Protein AF-B1YMU7-F1 (afdb_monomer_lite)

Radius of gyration: 17.09 Å; chains: 1; bounding box: 34×29×47 Å

Sequence (64 aa):
MRALIESSLYHPSVVLPLAALTQLMVERDFNLGQVGLIVAARGAQAAMSRSRALIFSRNGEAHA

pLDDT: mean 80.98, std 14.91, range [46.72, 96.0]

Organism: Burkholderia ambifaria (strain MC40-6) (NCBI:txid398577)

Structure (mmCIF, N/CA/C/O backbone):
data_AF-B1YMU7-F1
#
_entry.id   AF-B1YMU7-F1
#
loop_
_atom_site.group_PDB
_atom_site.id
_atom_site.type_symbol
_atom_site.label_atom_id
_atom_site.label_alt_id
_atom_site.label_comp_id
_atom_site.label_asym_id
_atom_site.label_entity_id
_atom_site.label_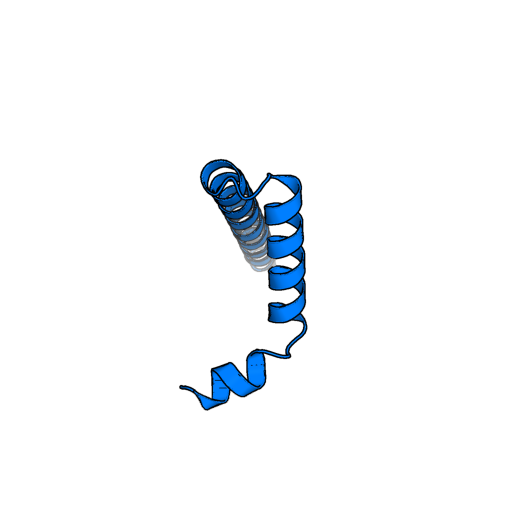seq_id
_atom_site.pdbx_PDB_ins_code
_atom_site.Cartn_x
_atom_site.Cartn_y
_atom_site.Cartn_z
_atom_site.occupancy
_atom_site.B_iso_or_equiv
_atom_site.auth_seq_id
_atom_site.auth_comp_id
_atom_site.auth_asym_id
_atom_site.auth_atom_id
_atom_site.pdbx_PDB_model_num
ATOM 1 N N . MET A 1 1 ? -20.860 1.516 -6.351 1.00 50.25 1 MET A N 1
ATOM 2 C CA . MET A 1 1 ? -19.463 1.573 -5.852 1.00 50.25 1 MET A CA 1
ATOM 3 C C . MET A 1 1 ? -19.300 1.116 -4.398 1.00 50.25 1 MET A C 1
ATOM 5 O O . MET A 1 1 ? -18.284 0.508 -4.107 1.00 50.25 1 MET A O 1
ATOM 9 N N . ARG A 1 2 ? -20.277 1.329 -3.498 1.00 55.47 2 ARG A N 1
ATOM 10 C CA . ARG A 1 2 ? -20.208 0.912 -2.078 1.00 55.47 2 ARG A CA 1
ATOM 11 C C . ARG A 1 2 ? -20.082 -0.611 -1.858 1.00 55.47 2 ARG A C 1
ATOM 13 O O . ARG A 1 2 ? -19.229 -1.039 -1.094 1.00 55.47 2 ARG A O 1
ATOM 20 N N . ALA A 1 3 ? -20.813 -1.415 -2.633 1.00 58.72 3 ALA A N 1
ATOM 21 C CA . ALA A 1 3 ? -20.797 -2.881 -2.525 1.00 58.72 3 ALA A CA 1
ATOM 22 C C . ALA A 1 3 ? -19.444 -3.540 -2.883 1.00 58.72 3 ALA A C 1
ATOM 24 O O . ALA A 1 3 ? -19.098 -4.583 -2.338 1.00 58.72 3 ALA A O 1
ATOM 25 N N . LEU A 1 4 ? -18.647 -2.922 -3.766 1.00 56.88 4 LEU A N 1
ATOM 26 C CA . LEU A 1 4 ? -17.290 -3.394 -4.090 1.00 56.88 4 LEU A CA 1
ATOM 27 C C . LEU A 1 4 ? -16.304 -3.102 -2.953 1.00 56.88 4 LEU A C 1
ATOM 29 O O . LEU A 1 4 ? -15.389 -3.882 -2.712 1.00 56.88 4 LEU A O 1
ATOM 33 N N . ILE A 1 5 ? -16.511 -1.995 -2.237 1.00 60.06 5 ILE A N 1
ATOM 34 C CA . ILE A 1 5 ? -15.716 -1.621 -1.065 1.00 60.06 5 ILE A CA 1
ATOM 35 C C . ILE A 1 5 ? -16.046 -2.572 0.093 1.00 60.06 5 ILE A C 1
ATOM 37 O O . ILE A 1 5 ? -15.132 -3.113 0.702 1.00 60.06 5 ILE A O 1
ATOM 41 N N . GLU A 1 6 ? -17.329 -2.869 0.326 1.00 61.66 6 GLU A N 1
ATOM 42 C CA . GLU A 1 6 ? -17.773 -3.832 1.348 1.00 61.66 6 GLU A CA 1
ATOM 43 C C . GLU A 1 6 ? -17.283 -5.265 1.066 1.00 61.66 6 GLU A C 1
ATOM 45 O O . GLU A 1 6 ? -16.817 -5.941 1.980 1.00 61.66 6 GLU A O 1
ATOM 50 N N . SER A 1 7 ? -17.290 -5.712 -0.196 1.00 62.03 7 SER A N 1
ATOM 51 C CA . SER A 1 7 ? -16.783 -7.042 -0.574 1.00 62.03 7 SER A CA 1
ATOM 52 C C . SER A 1 7 ? -15.251 -7.161 -0.530 1.00 62.03 7 SER A C 1
ATOM 54 O O . SER A 1 7 ? -14.724 -8.271 -0.414 1.00 62.03 7 SER A O 1
ATOM 56 N N . SER A 1 8 ? -14.521 -6.052 -0.663 1.00 59.03 8 SER A N 1
ATOM 57 C CA . SER A 1 8 ? -13.053 -6.052 -0.719 1.00 59.03 8 SER A CA 1
ATOM 58 C C . SER A 1 8 ? -12.404 -5.667 0.617 1.00 59.03 8 SER A C 1
ATOM 60 O O . SER A 1 8 ? -11.239 -5.978 0.844 1.00 59.03 8 SER A O 1
ATOM 62 N N . LEU A 1 9 ? -13.153 -5.064 1.549 1.00 60.78 9 LEU A N 1
ATOM 63 C CA . LEU A 1 9 ? -12.628 -4.639 2.854 1.00 60.78 9 LEU A CA 1
ATOM 64 C C . LEU A 1 9 ? -12.063 -5.796 3.689 1.00 60.78 9 LEU A C 1
ATOM 66 O O . LEU A 1 9 ? -11.116 -5.602 4.444 1.00 60.78 9 LEU A O 1
ATOM 70 N N . TYR A 1 10 ? -12.635 -6.992 3.534 1.00 66.25 10 TYR A N 1
ATOM 71 C CA . TYR A 1 10 ? -12.189 -8.208 4.219 1.00 66.25 10 TYR A CA 1
ATOM 72 C C . TYR A 1 10 ? -11.238 -9.062 3.381 1.00 66.25 10 TYR A C 1
ATOM 74 O O . TYR A 1 10 ? -10.791 -10.112 3.843 1.00 66.25 10 TYR A O 1
ATOM 82 N N . HIS A 1 11 ? -10.905 -8.641 2.157 1.00 76.88 11 HIS A N 1
ATOM 83 C CA . HIS A 1 11 ? -9.923 -9.375 1.377 1.00 76.88 11 HIS A CA 1
ATOM 84 C C . HIS A 1 11 ? -8.541 -9.246 2.031 1.00 76.88 11 HIS A C 1
ATOM 86 O O . HIS A 1 11 ? -8.136 -8.145 2.424 1.00 76.88 11 HIS A O 1
ATOM 92 N N . PRO A 1 12 ? -7.766 -10.344 2.105 1.00 76.12 12 PRO A N 1
ATOM 93 C CA . PRO A 1 12 ? -6.436 -10.330 2.710 1.00 76.12 12 PRO A CA 1
ATOM 94 C C . PRO A 1 12 ? -5.522 -9.295 2.043 1.00 76.12 12 PRO A C 1
ATOM 96 O O . PRO A 1 12 ? -4.706 -8.663 2.705 1.00 76.12 12 PRO A O 1
ATOM 99 N N . SER A 1 13 ? -5.726 -9.034 0.751 1.00 81.75 13 SER A N 1
ATOM 100 C CA . SER A 1 13 ? -5.019 -8.008 -0.019 1.00 81.75 13 SER A CA 1
ATOM 101 C C . SER A 1 13 ? -5.201 -6.576 0.498 1.00 81.75 13 SER A C 1
ATOM 103 O O . SER A 1 13 ? -4.428 -5.712 0.104 1.00 81.75 13 SER A O 1
ATOM 105 N N . VAL A 1 14 ? -6.193 -6.313 1.352 1.00 81.56 14 VAL A N 1
ATOM 106 C CA . VAL A 1 14 ? -6.468 -4.995 1.947 1.00 81.56 14 VAL A CA 1
ATOM 107 C C . VAL A 1 14 ? -6.171 -5.001 3.446 1.00 81.56 14 VAL A C 1
ATOM 109 O O . VAL A 1 14 ? -5.519 -4.086 3.950 1.00 81.56 14 VAL A O 1
ATOM 112 N N . VAL A 1 15 ? -6.568 -6.065 4.150 1.00 87.25 15 VAL A N 1
ATOM 113 C CA . VAL A 1 15 ? -6.370 -6.187 5.603 1.00 87.25 15 VAL A CA 1
ATOM 114 C C . VAL A 1 15 ? -4.885 -6.294 5.970 1.00 87.25 15 VAL A C 1
ATOM 116 O O . VAL A 1 15 ? -4.448 -5.633 6.910 1.00 87.25 15 VAL A O 1
ATOM 119 N N . LEU A 1 16 ? -4.084 -7.066 5.220 1.00 88.62 16 LEU A N 1
ATOM 120 C CA . LEU A 1 16 ? -2.646 -7.207 5.496 1.00 88.62 16 LEU A CA 1
ATOM 121 C C . LEU A 1 16 ? -1.879 -5.882 5.327 1.00 88.62 16 LEU A C 1
ATOM 123 O O . LEU A 1 16 ? -1.139 -5.516 6.243 1.00 88.62 16 LEU A O 1
ATOM 127 N N . PRO A 1 17 ? -2.044 -5.123 4.223 1.00 88.12 17 PRO A N 1
ATOM 128 C CA . PRO A 1 17 ? -1.413 -3.811 4.097 1.00 88.12 17 PRO A CA 1
ATOM 129 C C . PRO A 1 17 ? -1.852 -2.814 5.166 1.00 88.12 17 PRO A C 1
ATOM 131 O O . PRO A 1 17 ? -1.015 -2.052 5.645 1.00 88.12 17 PRO A O 1
ATOM 134 N N . LEU A 1 18 ? -3.130 -2.822 5.563 1.00 90.25 18 LEU A N 1
ATOM 135 C CA . LEU A 1 18 ? -3.621 -1.953 6.634 1.00 90.25 18 LEU A CA 1
ATOM 136 C C . LEU A 1 18 ? -2.979 -2.302 7.978 1.00 90.25 18 LEU A C 1
ATOM 138 O O . LEU A 1 18 ? -2.472 -1.406 8.646 1.00 90.25 18 LEU A O 1
ATOM 142 N N . ALA A 1 19 ? -2.916 -3.587 8.339 1.00 92.69 19 ALA A N 1
ATOM 143 C CA . ALA A 1 19 ? -2.231 -4.030 9.551 1.00 92.69 19 ALA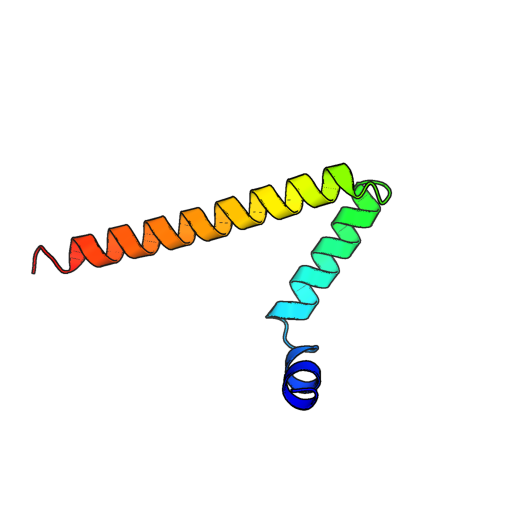 A CA 1
ATOM 144 C C . ALA A 1 19 ? -0.750 -3.612 9.546 1.00 92.69 19 ALA A C 1
ATOM 146 O O . ALA A 1 19 ? -0.271 -3.012 10.507 1.00 92.69 19 ALA A O 1
ATOM 147 N N . ALA A 1 20 ? -0.049 -3.834 8.430 1.00 91.94 20 ALA A N 1
ATOM 148 C CA . ALA A 1 20 ? 1.346 -3.431 8.275 1.00 91.94 20 ALA A CA 1
ATOM 149 C C . ALA A 1 20 ? 1.536 -1.904 8.355 1.00 91.94 20 ALA A C 1
ATOM 151 O O . ALA A 1 20 ? 2.524 -1.435 8.920 1.00 91.94 20 ALA A O 1
ATOM 152 N N . LEU A 1 21 ? 0.597 -1.118 7.818 1.00 92.38 21 LEU A N 1
ATOM 153 C CA . LEU A 1 21 ? 0.613 0.342 7.912 1.00 92.38 21 LEU A CA 1
ATOM 154 C C . LEU A 1 21 ? 0.410 0.808 9.357 1.00 92.38 21 LEU A C 1
ATOM 156 O O . LEU A 1 21 ? 1.140 1.683 9.815 1.00 92.38 21 LEU A O 1
ATOM 160 N N . THR A 1 22 ? -0.534 0.214 10.087 1.00 94.00 22 THR A N 1
ATOM 161 C CA . THR A 1 22 ? -0.761 0.526 11.503 1.00 94.00 22 THR A CA 1
ATOM 162 C C . THR A 1 22 ? 0.457 0.169 12.350 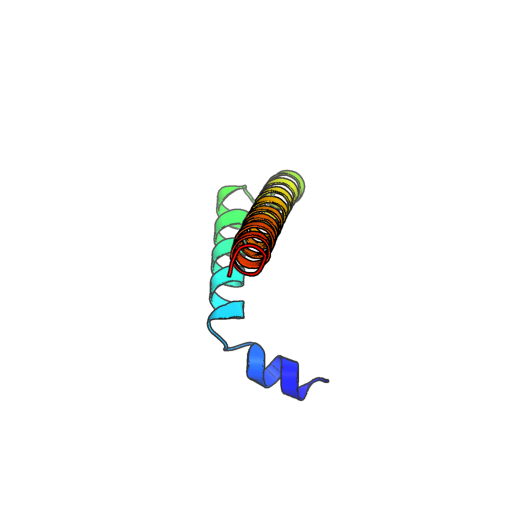1.00 94.00 22 THR A C 1
ATOM 164 O O . THR A 1 22 ? 0.876 0.976 13.174 1.00 94.00 22 THR A O 1
ATOM 167 N N . GLN A 1 23 ? 1.087 -0.984 12.110 1.00 92.94 23 GLN A N 1
ATOM 168 C CA . GLN A 1 23 ? 2.337 -1.351 12.782 1.00 92.94 23 GLN A CA 1
ATOM 169 C C . GLN A 1 23 ? 3.454 -0.345 12.489 1.00 92.94 23 GLN A C 1
ATOM 171 O O . GLN A 1 23 ? 4.145 0.092 13.404 1.00 92.94 23 GLN A O 1
ATOM 176 N N . LEU A 1 24 ? 3.594 0.073 11.228 1.00 95.12 24 LEU A N 1
ATOM 177 C CA . LEU A 1 24 ? 4.583 1.069 10.822 1.00 95.12 24 LEU A CA 1
ATOM 178 C C . LEU A 1 24 ? 4.313 2.444 11.449 1.00 95.12 24 LEU A C 1
ATOM 180 O O . LEU A 1 24 ? 5.253 3.152 11.799 1.00 95.12 24 LEU A O 1
ATOM 184 N N . MET A 1 25 ? 3.043 2.819 11.607 1.00 95.56 25 MET A N 1
ATOM 185 C CA . MET A 1 25 ? 2.650 4.040 12.307 1.00 95.56 25 MET A CA 1
ATOM 186 C C . MET A 1 25 ? 3.036 3.986 13.782 1.00 95.56 25 MET A C 1
ATOM 188 O O . MET A 1 25 ? 3.638 4.936 14.265 1.00 95.56 25 MET A O 1
ATOM 192 N N . VAL A 1 26 ? 2.771 2.874 14.471 1.00 94.31 26 VAL A N 1
ATOM 193 C CA . VAL A 1 26 ? 3.167 2.690 15.877 1.00 94.31 26 VAL A CA 1
ATOM 194 C C . VAL A 1 26 ? 4.694 2.697 16.028 1.00 94.31 26 VAL A C 1
ATOM 196 O O . VAL A 1 26 ? 5.223 3.367 16.905 1.00 94.31 26 VAL A O 1
ATOM 199 N N . GLU A 1 27 ? 5.423 2.022 15.137 1.00 93.75 27 GLU A N 1
ATOM 200 C CA . GLU A 1 27 ? 6.893 1.949 15.163 1.00 93.75 27 GLU A CA 1
ATOM 201 C C . GLU A 1 27 ? 7.58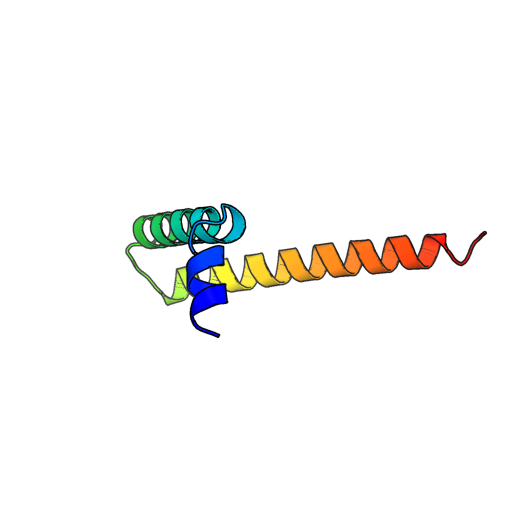0 3.302 14.904 1.00 93.75 27 GLU A C 1
ATOM 203 O O . GLU A 1 27 ? 8.726 3.517 15.303 1.00 93.75 27 GLU A O 1
ATOM 208 N N . ARG A 1 28 ? 6.899 4.218 14.211 1.00 91.56 28 ARG A N 1
ATOM 209 C CA . ARG A 1 28 ? 7.398 5.566 13.900 1.00 91.56 28 ARG A CA 1
ATOM 210 C C . ARG A 1 28 ? 6.756 6.649 14.760 1.00 91.56 28 ARG A C 1
ATOM 212 O O . ARG A 1 28 ? 6.840 7.818 14.390 1.00 91.56 28 ARG A O 1
ATOM 219 N N . ASP A 1 29 ? 6.107 6.263 15.858 1.00 92.25 29 ASP A N 1
ATOM 220 C CA . ASP A 1 29 ? 5.424 7.177 16.779 1.00 92.25 29 ASP A CA 1
ATOM 221 C C . ASP A 1 29 ? 4.460 8.134 16.052 1.00 92.25 29 ASP A C 1
ATOM 223 O O . ASP A 1 29 ? 4.427 9.342 16.263 1.00 92.25 29 ASP A O 1
ATOM 227 N N . PHE A 1 30 ? 3.721 7.592 15.083 1.00 90.38 30 PHE A N 1
ATOM 228 C CA . PHE A 1 30 ? 2.767 8.309 14.236 1.00 90.38 30 PHE A CA 1
ATOM 229 C C . PHE A 1 30 ? 3.366 9.476 13.428 1.00 90.38 30 PHE A C 1
ATOM 231 O O . PHE A 1 30 ? 2.638 10.334 12.925 1.00 90.38 30 PHE A O 1
ATOM 238 N N . ASN A 1 31 ? 4.686 9.484 13.205 1.00 92.44 31 ASN A N 1
ATOM 239 C CA . ASN A 1 31 ? 5.336 10.457 12.335 1.00 92.44 31 ASN A CA 1
ATOM 240 C C . ASN A 1 31 ? 4.966 10.215 10.860 1.00 92.44 31 ASN A C 1
ATOM 242 O O . ASN A 1 31 ? 5.578 9.409 10.149 1.00 92.44 31 ASN A O 1
ATOM 246 N N . LEU A 1 32 ? 3.960 10.953 10.391 1.00 92.12 32 LEU A N 1
ATOM 247 C CA . LEU A 1 32 ? 3.422 10.848 9.033 1.00 92.12 32 LEU A CA 1
ATOM 248 C C . LEU A 1 32 ? 4.454 11.143 7.940 1.00 92.12 32 LEU A C 1
ATOM 250 O O . LEU A 1 32 ? 4.382 10.538 6.874 1.00 92.12 32 LEU A O 1
ATOM 254 N N . GLY A 1 33 ? 5.426 12.024 8.191 1.00 95.06 33 GLY A N 1
ATOM 255 C CA . GLY A 1 33 ? 6.477 12.335 7.220 1.00 95.06 33 GLY A CA 1
ATOM 256 C C . GLY A 1 33 ? 7.366 11.122 6.938 1.00 95.06 33 GLY A C 1
ATOM 257 O O . GLY A 1 33 ? 7.552 10.732 5.785 1.00 95.06 33 GLY A O 1
ATOM 258 N N . GLN A 1 34 ? 7.858 10.474 7.996 1.00 93.06 34 GLN A N 1
ATOM 259 C CA . GLN A 1 34 ? 8.703 9.282 7.875 1.00 93.06 34 GLN A CA 1
ATOM 260 C C . GLN A 1 34 ? 7.936 8.095 7.292 1.00 93.06 34 GLN A C 1
ATOM 262 O O . GLN A 1 34 ? 8.425 7.420 6.386 1.00 93.06 34 GLN A O 1
ATOM 267 N N . VAL A 1 35 ? 6.717 7.847 7.774 1.00 94.88 35 VAL A N 1
ATOM 268 C CA . VAL A 1 35 ? 5.894 6.755 7.244 1.00 94.88 35 VAL A CA 1
ATOM 269 C C . VAL A 1 35 ? 5.505 7.003 5.793 1.00 94.88 35 VAL A C 1
ATOM 271 O O . VAL A 1 35 ? 5.607 6.082 4.984 1.00 94.88 35 VAL A O 1
ATOM 274 N N . GLY A 1 36 ? 5.133 8.233 5.437 1.00 93.12 36 GLY A N 1
ATOM 275 C CA . GLY A 1 36 ? 4.815 8.613 4.063 1.00 93.12 36 GLY A CA 1
ATOM 276 C C . GLY A 1 36 ? 5.980 8.343 3.113 1.00 93.12 36 GLY A C 1
ATOM 277 O O . GLY A 1 36 ? 5.786 7.724 2.067 1.00 93.12 36 GLY A O 1
ATOM 278 N N . LEU A 1 37 ? 7.202 8.705 3.515 1.00 96.00 37 LEU A N 1
ATOM 279 C CA . LEU A 1 37 ? 8.409 8.421 2.741 1.00 96.00 37 LEU A CA 1
ATOM 280 C C . LEU A 1 37 ? 8.640 6.911 2.559 1.00 96.00 37 LEU A C 1
ATOM 282 O O . LEU A 1 37 ? 8.911 6.458 1.448 1.00 96.00 37 LEU A O 1
ATOM 286 N N . ILE A 1 38 ? 8.493 6.120 3.626 1.00 94.69 38 ILE A N 1
ATOM 287 C CA . ILE A 1 38 ? 8.677 4.659 3.584 1.00 94.69 38 ILE A CA 1
ATOM 288 C C . ILE A 1 38 ? 7.644 3.998 2.665 1.00 94.69 38 ILE A C 1
ATOM 290 O O . ILE A 1 38 ? 7.996 3.140 1.853 1.00 94.69 38 ILE A O 1
ATOM 294 N N . VAL A 1 39 ? 6.373 4.387 2.777 1.00 95.38 39 VAL A N 1
ATOM 295 C CA . VAL A 1 39 ? 5.289 3.845 1.946 1.00 95.38 39 VAL A CA 1
ATOM 296 C C . VAL A 1 39 ? 5.500 4.223 0.480 1.00 95.38 39 VAL A C 1
ATOM 298 O O . VAL A 1 39 ? 5.395 3.354 -0.386 1.00 95.38 39 VAL A O 1
ATOM 301 N N . ALA A 1 40 ? 5.873 5.474 0.193 1.00 95.12 40 ALA A N 1
ATOM 302 C CA . ALA A 1 40 ? 6.174 5.928 -1.162 1.00 95.12 40 ALA A CA 1
ATOM 303 C C . ALA A 1 40 ? 7.357 5.160 -1.774 1.00 95.12 40 ALA A C 1
ATOM 305 O O . ALA A 1 40 ? 7.252 4.662 -2.895 1.00 95.12 40 ALA A O 1
ATOM 306 N N . ALA A 1 41 ? 8.452 4.990 -1.026 1.00 95.06 41 ALA A N 1
ATOM 307 C CA . ALA A 1 41 ? 9.622 4.240 -1.477 1.00 95.06 41 ALA A CA 1
ATOM 308 C C . ALA A 1 41 ? 9.289 2.766 -1.767 1.00 95.06 41 ALA A C 1
ATOM 310 O O . ALA A 1 41 ? 9.648 2.241 -2.822 1.00 95.06 41 ALA A O 1
ATOM 311 N N . ARG A 1 42 ? 8.540 2.103 -0.873 1.00 93.19 42 ARG A N 1
ATOM 312 C CA . ARG A 1 42 ? 8.066 0.723 -1.083 1.00 93.19 42 ARG A CA 1
ATOM 313 C C . ARG A 1 42 ? 7.146 0.614 -2.301 1.00 93.19 42 ARG A C 1
ATOM 315 O O . ARG A 1 42 ? 7.277 -0.332 -3.075 1.00 93.19 42 ARG A O 1
ATOM 322 N N . GLY A 1 43 ? 6.257 1.588 -2.502 1.00 91.94 43 GLY A N 1
ATOM 323 C CA . GLY A 1 43 ? 5.383 1.664 -3.674 1.00 91.94 43 GLY A CA 1
ATOM 324 C C . GLY A 1 43 ? 6.168 1.815 -4.978 1.00 91.94 43 GLY A C 1
ATOM 325 O O . GLY A 1 43 ? 5.934 1.067 -5.928 1.00 91.94 43 GLY A O 1
ATOM 326 N N . ALA A 1 44 ? 7.159 2.709 -5.002 1.00 92.56 44 ALA A N 1
ATOM 327 C CA . ALA A 1 44 ? 8.054 2.887 -6.141 1.00 92.56 44 ALA A CA 1
ATOM 328 C C . ALA A 1 44 ? 8.849 1.606 -6.443 1.00 92.56 44 ALA A C 1
ATOM 330 O O . ALA A 1 44 ? 8.929 1.188 -7.598 1.00 92.56 44 ALA A O 1
ATOM 331 N N . GLN A 1 45 ? 9.366 0.927 -5.414 1.00 92.00 45 GLN A N 1
ATOM 332 C CA . GLN A 1 45 ? 10.066 -0.350 -5.567 1.00 92.00 45 GLN A CA 1
ATOM 333 C C . GLN A 1 45 ? 9.149 -1.440 -6.144 1.00 92.00 45 GLN A C 1
ATOM 335 O O . GLN A 1 45 ? 9.553 -2.176 -7.046 1.00 92.00 45 GLN A O 1
ATOM 340 N N . ALA A 1 46 ? 7.912 -1.549 -5.651 1.00 89.62 46 ALA A N 1
ATOM 341 C CA . ALA A 1 46 ? 6.938 -2.519 -6.145 1.00 89.62 46 ALA A CA 1
ATOM 342 C C . ALA A 1 46 ? 6.574 -2.256 -7.615 1.00 89.62 46 ALA A C 1
ATOM 344 O O . ALA A 1 46 ? 6.557 -3.187 -8.424 1.00 89.62 46 ALA A O 1
ATOM 345 N N . ALA A 1 47 ? 6.357 -0.989 -7.977 1.00 89.94 47 ALA A N 1
ATOM 346 C CA . ALA A 1 47 ? 6.101 -0.583 -9.354 1.00 89.94 47 ALA A CA 1
ATOM 347 C C . ALA A 1 47 ? 7.305 -0.875 -10.260 1.00 89.94 47 ALA A C 1
ATOM 349 O O . ALA A 1 47 ? 7.141 -1.480 -11.315 1.00 89.94 47 ALA A O 1
ATOM 350 N N . MET A 1 48 ? 8.522 -0.533 -9.830 1.00 90.44 48 MET A N 1
ATOM 351 C CA . MET A 1 48 ? 9.742 -0.784 -10.598 1.00 90.44 48 MET A CA 1
ATOM 352 C C . MET A 1 48 ? 9.995 -2.280 -10.802 1.00 90.44 48 MET A C 1
ATOM 354 O O . MET A 1 48 ? 10.297 -2.700 -11.918 1.00 90.44 48 MET A O 1
ATOM 358 N N . SER A 1 49 ? 9.831 -3.099 -9.759 1.00 89.12 49 SER A N 1
ATOM 359 C CA . SER A 1 49 ? 9.928 -4.5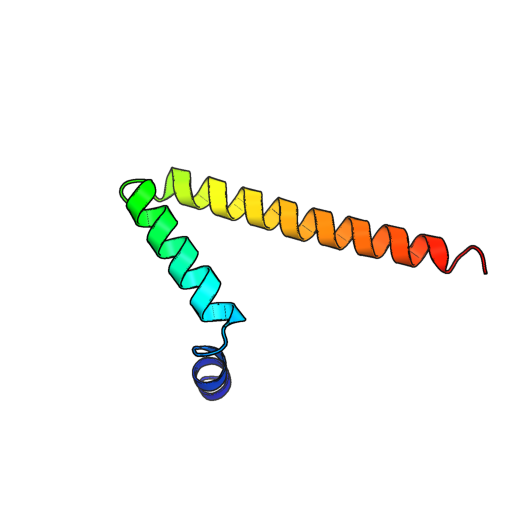60 -9.858 1.00 89.12 49 SER A CA 1
ATOM 360 C C . SER A 1 49 ? 8.930 -5.115 -10.879 1.00 89.12 49 SER A C 1
ATOM 362 O O . SER A 1 49 ? 9.297 -5.912 -11.745 1.00 89.12 49 SER A O 1
ATOM 364 N N . ARG A 1 50 ? 7.687 -4.614 -10.859 1.00 84.69 50 ARG A N 1
ATOM 365 C CA . ARG A 1 50 ? 6.657 -5.005 -11.826 1.00 84.69 50 ARG A CA 1
ATOM 366 C C . ARG A 1 50 ? 6.984 -4.552 -13.249 1.00 84.69 50 ARG A C 1
ATOM 368 O O . ARG A 1 50 ? 6.832 -5.342 -14.174 1.00 84.69 50 ARG A O 1
ATOM 375 N N . SER A 1 51 ? 7.498 -3.337 -13.430 1.00 83.31 51 SER A N 1
ATOM 376 C CA . SER A 1 51 ? 7.966 -2.845 -14.730 1.00 83.31 51 SER A CA 1
ATOM 377 C C . SER A 1 51 ? 9.111 -3.693 -15.279 1.00 83.31 51 SER A C 1
ATOM 379 O O . SER A 1 51 ? 9.097 -4.050 -16.453 1.00 83.31 51 SER A O 1
ATOM 381 N N . ARG A 1 52 ? 10.079 -4.082 -14.437 1.00 83.25 52 ARG A N 1
ATOM 382 C CA . ARG A 1 52 ? 11.177 -4.972 -14.848 1.00 83.25 52 ARG A CA 1
ATOM 383 C C . ARG A 1 52 ? 10.660 -6.342 -15.271 1.00 83.25 52 ARG A C 1
ATOM 385 O O . ARG A 1 52 ? 11.103 -6.840 -16.299 1.00 83.25 52 ARG A O 1
ATOM 392 N N . ALA A 1 53 ? 9.717 -6.920 -14.526 1.00 80.25 53 ALA A N 1
ATOM 393 C CA . ALA A 1 53 ? 9.094 -8.189 -14.897 1.00 80.25 53 ALA A CA 1
ATOM 394 C C . ALA A 1 53 ? 8.418 -8.107 -16.277 1.00 80.25 53 ALA A C 1
ATOM 396 O O . ALA A 1 53 ? 8.637 -8.976 -17.113 1.00 80.25 53 ALA A O 1
ATOM 397 N N . LEU A 1 54 ? 7.683 -7.025 -16.556 1.00 80.88 54 LEU A N 1
ATOM 398 C CA . LEU A 1 54 ? 7.040 -6.820 -17.858 1.00 80.88 54 LEU A CA 1
ATOM 399 C C . LEU A 1 54 ? 8.048 -6.624 -18.999 1.00 80.88 54 LEU A C 1
ATOM 401 O O . LEU A 1 54 ? 7.852 -7.169 -20.082 1.00 80.88 54 LEU A O 1
ATOM 405 N N . ILE A 1 55 ? 9.131 -5.876 -18.769 1.00 81.06 55 ILE A N 1
ATOM 406 C CA . ILE A 1 55 ? 10.184 -5.669 -19.775 1.00 81.06 55 ILE A CA 1
ATOM 407 C C . ILE A 1 55 ? 10.897 -6.992 -20.093 1.00 81.06 55 ILE A C 1
ATOM 409 O O . ILE A 1 55 ? 11.136 -7.283 -21.262 1.00 81.06 55 ILE A O 1
ATOM 413 N N . PHE A 1 56 ? 11.191 -7.816 -19.082 1.00 74.88 56 PHE A N 1
ATOM 414 C CA . PHE A 1 56 ? 11.801 -9.134 -19.287 1.00 74.88 56 PHE A CA 1
ATOM 415 C C . PHE A 1 56 ? 10.870 -10.112 -20.010 1.00 74.88 56 PHE A C 1
ATOM 417 O O . PHE A 1 56 ? 11.320 -10.775 -20.942 1.00 74.88 56 PHE A O 1
ATOM 424 N N . SER A 1 57 ? 9.585 -10.175 -19.644 1.00 71.12 57 SER A N 1
ATOM 425 C CA . SER A 1 57 ? 8.604 -10.997 -20.368 1.00 71.12 57 SER A CA 1
ATOM 426 C C . SER A 1 57 ? 8.485 -10.574 -21.834 1.00 71.12 57 SER A C 1
ATOM 428 O O . SER A 1 57 ? 8.542 -11.421 -22.718 1.00 71.12 57 SER A O 1
ATOM 430 N N . ARG A 1 58 ? 8.431 -9.265 -22.108 1.00 66.88 58 ARG A N 1
ATOM 431 C CA . ARG A 1 58 ? 8.338 -8.728 -23.473 1.00 66.88 58 ARG A CA 1
ATOM 432 C C . ARG A 1 58 ? 9.581 -8.992 -24.326 1.00 66.88 58 ARG A C 1
ATOM 434 O O . ARG A 1 58 ? 9.462 -9.130 -25.537 1.00 66.88 58 ARG A O 1
ATOM 441 N N . ASN A 1 59 ? 10.766 -9.071 -23.722 1.00 61.28 59 ASN A N 1
ATOM 442 C CA . ASN A 1 59 ? 11.997 -9.374 -24.455 1.00 61.28 59 ASN A CA 1
ATOM 443 C C . ASN A 1 59 ? 12.152 -10.876 -24.774 1.00 61.28 59 ASN A C 1
ATOM 445 O O . ASN A 1 59 ? 12.899 -11.224 -25.682 1.00 61.28 59 ASN A O 1
ATOM 449 N N . GLY A 1 60 ? 11.447 -11.758 -24.054 1.00 59.06 60 GLY A N 1
ATOM 450 C CA . GLY A 1 60 ? 11.396 -13.196 -24.347 1.00 59.06 60 GLY A CA 1
ATOM 451 C C . GLY A 1 60 ? 10.500 -13.550 -25.540 1.00 59.06 60 GLY A C 1
ATOM 452 O O . GLY A 1 60 ? 10.797 -14.497 -26.257 1.00 59.06 60 GLY A O 1
ATOM 453 N N . GLU A 1 61 ? 9.452 -12.764 -25.800 1.00 57.19 61 GLU A N 1
ATOM 454 C CA . GLU A 1 61 ? 8.541 -12.970 -26.942 1.00 57.19 61 GLU A CA 1
ATOM 455 C C . GLU A 1 61 ? 9.130 -12.506 -28.286 1.00 57.19 61 GLU A C 1
ATOM 457 O O . GLU A 1 61 ? 8.665 -12.924 -29.337 1.00 57.19 61 GLU A O 1
ATOM 462 N N . ALA A 1 62 ? 10.172 -11.666 -28.276 1.00 56.03 62 ALA A N 1
ATOM 463 C CA . ALA A 1 62 ? 10.825 -11.164 -29.489 1.00 56.03 62 ALA A CA 1
ATOM 464 C C . ALA A 1 62 ? 11.927 -12.096 -30.047 1.00 56.03 62 ALA A C 1
ATOM 466 O O . ALA A 1 62 ? 12.574 -11.744 -31.033 1.00 56.03 62 ALA A O 1
ATOM 467 N N . HIS A 1 63 ? 12.177 -13.248 -29.410 1.00 51.94 63 HIS A N 1
ATOM 468 C CA . HIS A 1 63 ? 13.226 -14.207 -29.793 1.00 51.94 63 HIS A CA 1
ATOM 469 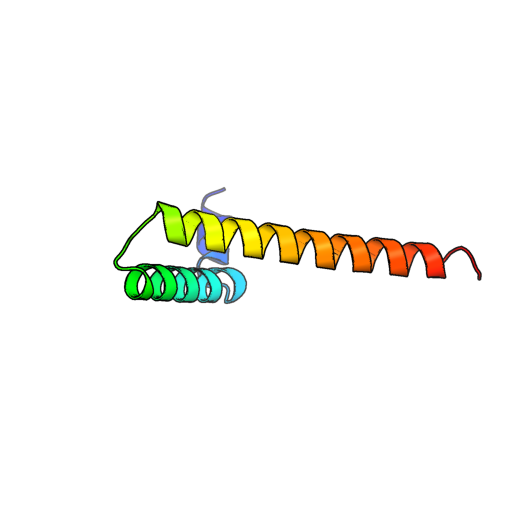C C . HIS A 1 63 ? 12.698 -15.630 -30.081 1.00 51.94 63 HIS A C 1
ATOM 471 O O . HIS A 1 63 ? 13.495 -16.563 -30.167 1.00 51.94 63 HIS A O 1
ATOM 477 N N . ALA A 1 64 ? 11.379 -15.799 -30.214 1.00 46.72 64 ALA A N 1
ATOM 478 C CA . ALA A 1 64 ? 10.722 -17.038 -30.647 1.00 46.72 64 ALA A CA 1
ATOM 479 C C . ALA A 1 64 ? 10.133 -16.856 -32.052 1.00 46.72 64 ALA A C 1
ATOM 481 O O . ALA A 1 64 ? 10.163 -17.840 -32.823 1.00 46.72 64 ALA A O 1
#

Foldseek 3Di:
DVVVCVVCCPPCVNVVVVVVLVVVCVVVVNPCVVSVVVVVVVVVVVVVVVVVVVVVVVVVVVPD

Secondary structure (DSSP, 8-state):
-HHHHHHHTTSHHHHHHHHHHHHHHHHTTT-HHHHHHHHHHHHHHHHHHHHHHHHHHHHHHTT-